Protein AF-A0A645JQE3-F1 (afdb_monomer_lite)

Organism: NCBI:txid1076179

Structure (mmCIF, N/CA/C/O backbone):
data_AF-A0A645JQE3-F1
#
_entry.id   AF-A0A645JQE3-F1
#
loop_
_atom_site.group_PDB
_atom_site.id
_atom_site.type_symbol
_atom_site.label_atom_id
_atom_site.label_alt_id
_atom_site.label_comp_id
_atom_site.label_asym_id
_atom_site.label_entity_id
_atom_site.label_seq_id
_atom_site.pdbx_PDB_ins_code
_atom_site.Cartn_x
_atom_site.Cartn_y
_atom_site.Cartn_z
_atom_site.occupancy
_atom_site.B_iso_or_equiv
_atom_site.auth_seq_id
_atom_site.auth_comp_id
_atom_site.auth_asym_id
_atom_site.auth_atom_id
_atom_site.pdbx_PDB_model_num
ATOM 1 N N . MET A 1 1 ? 0.935 -2.225 12.782 1.00 83.88 1 MET A N 1
ATOM 2 C CA . MET A 1 1 ? -0.542 -2.188 12.924 1.00 83.88 1 MET A CA 1
ATOM 3 C C . MET A 1 1 ? -1.095 -3.591 12.733 1.00 83.88 1 MET A C 1
ATOM 5 O O . MET A 1 1 ? -0.709 -4.260 11.789 1.00 83.88 1 MET A O 1
ATOM 9 N N . ALA A 1 2 ? -1.956 -4.064 13.631 1.00 85.88 2 ALA A N 1
ATOM 10 C CA . ALA A 1 2 ? -2.488 -5.420 13.536 1.00 85.88 2 ALA A CA 1
ATOM 11 C C . ALA A 1 2 ? -3.814 -5.443 12.760 1.00 85.88 2 ALA A C 1
ATOM 13 O O . ALA A 1 2 ? -4.751 -4.717 13.096 1.00 85.88 2 ALA A O 1
ATOM 14 N N . VAL A 1 3 ? -3.881 -6.294 11.736 1.00 93.81 3 VAL A N 1
ATOM 15 C CA . VAL A 1 3 ? -5.051 -6.467 10.868 1.00 93.81 3 VAL A CA 1
ATOM 16 C C . VAL A 1 3 ? -5.706 -7.822 11.133 1.00 93.81 3 VAL A C 1
ATOM 18 O O . VAL A 1 3 ? -5.024 -8.838 11.281 1.00 93.81 3 VAL A O 1
ATOM 21 N N . LYS A 1 4 ? -7.036 -7.845 11.203 1.00 95.50 4 LYS A N 1
ATOM 22 C CA . LYS A 1 4 ? -7.840 -9.059 11.381 1.00 95.50 4 LYS A CA 1
ATOM 23 C C . LYS A 1 4 ? -8.092 -9.732 10.037 1.00 95.50 4 LYS A C 1
ATOM 25 O O . LYS A 1 4 ? -7.727 -10.893 9.852 1.00 95.50 4 LYS A O 1
ATOM 30 N N . THR A 1 5 ? -8.642 -8.974 9.095 1.00 97.00 5 THR A N 1
ATOM 31 C CA . THR A 1 5 ? -9.026 -9.444 7.761 1.00 97.00 5 THR A CA 1
ATOM 32 C C . THR A 1 5 ? -8.384 -8.556 6.714 1.00 97.00 5 THR A C 1
ATOM 34 O O . THR A 1 5 ? -8.384 -7.337 6.865 1.00 97.00 5 THR A O 1
ATOM 37 N N . VAL A 1 6 ? -7.881 -9.167 5.647 1.00 97.62 6 VAL A N 1
ATOM 38 C CA . VAL A 1 6 ? -7.434 -8.481 4.438 1.00 97.62 6 VAL A CA 1
ATOM 39 C C . VAL A 1 6 ? -8.197 -9.086 3.271 1.00 97.62 6 VAL A C 1
ATOM 41 O O . VAL A 1 6 ? -8.206 -10.301 3.103 1.00 97.62 6 VAL A O 1
ATOM 44 N N . LEU A 1 7 ? -8.836 -8.237 2.475 1.00 97.94 7 LEU A N 1
ATOM 45 C CA . LEU A 1 7 ? -9.420 -8.607 1.196 1.00 97.94 7 LEU A CA 1
ATOM 46 C C . LEU A 1 7 ? -8.721 -7.802 0.110 1.00 97.94 7 LEU A C 1
ATOM 48 O O . LEU A 1 7 ? -8.724 -6.572 0.158 1.00 97.94 7 LEU A O 1
ATOM 52 N N . ILE A 1 8 ? -8.157 -8.496 -0.871 1.00 98.25 8 ILE A N 1
ATOM 53 C CA . ILE A 1 8 ? -7.578 -7.878 -2.059 1.00 98.25 8 ILE A CA 1
ATOM 54 C C . ILE A 1 8 ? -8.678 -7.772 -3.110 1.00 98.25 8 ILE A C 1
ATOM 56 O O . ILE A 1 8 ? -9.307 -8.770 -3.452 1.00 98.25 8 ILE A O 1
ATOM 60 N N . GLN A 1 9 ? -8.940 -6.555 -3.577 1.00 98.31 9 GLN A N 1
ATOM 61 C CA . GLN A 1 9 ? -9.931 -6.294 -4.623 1.00 98.31 9 GLN A CA 1
ATOM 62 C C . GLN A 1 9 ? -9.267 -6.100 -5.983 1.00 98.31 9 GLN A C 1
ATOM 64 O O . GLN A 1 9 ? -9.868 -6.416 -7.004 1.00 98.31 9 GLN A O 1
ATOM 69 N N . GLU A 1 10 ? -8.038 -5.587 -5.993 1.00 97.94 10 GLU A N 1
ATOM 70 C CA . GLU A 1 10 ? -7.287 -5.323 -7.212 1.00 97.94 10 GLU A CA 1
ATOM 71 C C . GLU A 1 10 ? -5.783 -5.458 -6.949 1.00 97.94 10 GLU A C 1
ATOM 73 O O . GLU A 1 10 ? -5.285 -5.005 -5.916 1.00 97.94 10 GLU A O 1
ATOM 78 N N . ASN A 1 11 ? -5.085 -6.076 -7.897 1.00 97.12 11 ASN A N 1
ATOM 79 C CA . ASN A 1 11 ? -3.634 -6.257 -7.964 1.00 97.12 11 ASN A CA 1
ATOM 80 C C . ASN A 1 11 ? -3.161 -5.801 -9.350 1.00 97.12 11 ASN A C 1
ATOM 82 O O . ASN A 1 11 ? -3.991 -5.699 -10.255 1.00 97.12 11 ASN A O 1
ATOM 86 N N . ALA A 1 12 ? -1.855 -5.566 -9.520 1.00 95.56 12 ALA A N 1
ATOM 87 C CA . ALA A 1 12 ? -1.278 -5.100 -10.785 1.00 95.56 12 ALA A CA 1
ATOM 88 C C . ALA A 1 12 ? -1.971 -3.850 -11.370 1.00 95.56 12 ALA A C 1
ATOM 90 O O . ALA A 1 12 ? -2.019 -3.661 -12.584 1.00 95.56 12 ALA A O 1
ATOM 91 N N . ALA A 1 13 ? -2.546 -3.002 -10.513 1.00 96.62 13 ALA A N 1
ATOM 92 C CA . ALA A 1 13 ? -3.282 -1.827 -10.947 1.00 96.62 13 ALA A CA 1
ATOM 93 C C . ALA A 1 13 ? -2.327 -0.686 -11.298 1.00 96.62 13 ALA A C 1
ATOM 95 O O . ALA A 1 13 ? -1.264 -0.543 -10.695 1.00 96.62 13 ALA A O 1
ATOM 96 N N . TRP A 1 14 ? -2.755 0.166 -12.225 1.00 95.38 14 TRP A N 1
ATOM 97 C CA . TRP A 1 14 ? -1.990 1.307 -12.717 1.00 95.38 14 TRP A CA 1
ATOM 98 C C . TRP A 1 14 ? -2.638 2.638 -12.337 1.00 95.38 14 TRP A C 1
ATOM 100 O O . TRP A 1 14 ? -3.866 2.768 -12.337 1.00 95.38 14 TRP A O 1
ATOM 110 N N . ALA A 1 15 ? -1.814 3.630 -12.003 1.00 93.56 15 ALA A N 1
ATOM 111 C CA . ALA A 1 15 ? -2.242 4.983 -11.676 1.00 93.56 15 ALA A CA 1
ATOM 112 C C . ALA A 1 15 ? -1.616 6.015 -12.625 1.00 93.56 15 ALA A C 1
ATOM 114 O O . ALA A 1 15 ? -0.434 6.335 -12.511 1.00 93.56 15 ALA A O 1
ATOM 115 N N . ASP A 1 16 ? -2.437 6.568 -13.523 1.00 89.31 16 ASP A N 1
ATOM 116 C CA . ASP A 1 16 ? -2.028 7.583 -14.507 1.00 89.31 16 ASP A CA 1
ATOM 117 C C . ASP A 1 16 ? -1.623 8.928 -13.882 1.00 89.31 16 ASP A C 1
ATOM 119 O O . ASP A 1 16 ? -0.932 9.730 -14.506 1.00 89.31 16 ASP A O 1
ATOM 123 N N . ASP A 1 17 ? -2.063 9.194 -12.652 1.00 86.75 17 ASP A N 1
ATOM 124 C CA . ASP A 1 17 ? -1.887 10.461 -11.939 1.00 86.75 17 ASP A CA 1
ATOM 125 C C . ASP A 1 17 ? -0.619 10.521 -11.069 1.00 86.75 17 ASP A C 1
ATOM 127 O O . ASP A 1 17 ? -0.357 11.537 -10.426 1.00 86.75 17 ASP A O 1
ATOM 131 N N . VAL A 1 18 ? 0.187 9.457 -11.057 1.00 86.00 18 VAL A N 1
ATOM 132 C CA . VAL A 1 18 ? 1.486 9.420 -10.373 1.00 86.00 18 VAL A CA 1
ATOM 133 C C . VAL A 1 18 ? 2.599 9.756 -11.369 1.00 86.00 18 VAL A C 1
ATOM 135 O O . VAL A 1 18 ? 2.613 9.263 -12.494 1.00 86.00 18 VAL A O 1
ATOM 138 N N . SER A 1 19 ? 3.547 10.605 -10.974 1.00 83.38 19 SER A N 1
ATOM 139 C CA . SER A 1 19 ? 4.735 10.908 -11.782 1.00 83.38 19 SER A CA 1
ATOM 140 C C . SER A 1 19 ? 5.817 9.862 -11.511 1.00 83.38 19 SER A C 1
ATOM 142 O O . SER A 1 19 ? 6.360 9.838 -10.412 1.00 83.38 19 SER A O 1
ATOM 144 N N . SER A 1 20 ? 6.089 8.992 -12.484 1.00 83.25 20 SER A N 1
ATOM 145 C CA . SER A 1 20 ? 7.175 7.999 -12.484 1.00 83.25 20 SER A CA 1
ATOM 146 C C . SER A 1 20 ? 7.417 7.529 -13.927 1.00 83.25 20 SER A C 1
ATOM 148 O O . SER A 1 20 ? 6.524 7.653 -14.776 1.00 83.25 20 SER A O 1
ATOM 150 N N . ASP A 1 21 ? 8.620 7.012 -14.182 1.00 82.69 21 ASP A N 1
ATOM 151 C CA . ASP A 1 21 ? 9.065 6.475 -15.472 1.00 82.69 21 ASP A CA 1
ATOM 152 C C . ASP A 1 21 ? 8.648 5.011 -15.707 1.00 82.69 21 ASP A C 1
ATOM 154 O O . ASP A 1 21 ? 8.919 4.453 -16.773 1.00 82.69 21 ASP A O 1
ATOM 158 N N . GLU A 1 22 ? 7.968 4.378 -14.744 1.00 86.12 22 GLU A N 1
ATOM 159 C CA . GLU A 1 22 ? 7.390 3.046 -14.931 1.00 86.12 22 GLU A CA 1
ATOM 160 C C . GLU A 1 22 ? 6.465 3.045 -16.156 1.00 86.12 22 GLU A C 1
ATOM 162 O O . GLU A 1 22 ? 5.693 3.993 -16.326 1.00 86.12 22 GLU A O 1
ATOM 167 N N . PRO A 1 23 ? 6.489 2.001 -17.000 1.00 87.19 23 PRO A N 1
ATOM 168 C CA . PRO A 1 23 ? 5.486 1.802 -18.037 1.00 87.19 23 PRO A CA 1
ATOM 169 C C . PRO A 1 23 ? 4.322 0.923 -17.518 1.00 87.19 23 PRO A C 1
ATOM 171 O O . PRO A 1 23 ? 4.550 0.093 -16.638 1.00 87.19 23 PRO A O 1
ATOM 174 N N . PRO A 1 24 ? 3.076 1.052 -18.027 1.00 88.06 24 PRO A N 1
ATOM 175 C CA . PRO A 1 24 ? 1.914 0.313 -17.508 1.00 88.06 24 PRO A CA 1
ATOM 176 C C . PRO A 1 24 ? 2.090 -1.208 -17.449 1.00 88.06 24 PRO A C 1
ATOM 178 O O . PRO A 1 24 ? 1.600 -1.864 -16.529 1.00 88.06 24 PRO A O 1
ATOM 181 N N . GLU A 1 25 ? 2.801 -1.775 -18.421 1.00 89.00 25 GLU A N 1
ATOM 182 C CA . GLU A 1 25 ? 3.095 -3.203 -18.495 1.00 89.00 25 GLU A CA 1
ATOM 183 C C . GLU A 1 25 ? 3.937 -3.719 -17.323 1.00 89.00 25 GLU A C 1
ATOM 185 O O . GLU A 1 25 ? 3.850 -4.901 -17.007 1.00 89.00 25 GLU A O 1
ATOM 190 N N . SER A 1 26 ? 4.700 -2.864 -16.632 1.00 88.12 26 SER A N 1
ATOM 191 C CA . SER A 1 26 ? 5.551 -3.288 -15.513 1.00 88.12 26 SER A CA 1
ATOM 192 C C . SER A 1 26 ? 4.751 -3.686 -14.269 1.00 88.12 26 SER A C 1
ATOM 194 O O . SER A 1 26 ? 5.299 -4.329 -13.368 1.00 88.12 26 SER A O 1
ATOM 196 N N . CYS A 1 27 ? 3.460 -3.335 -14.208 1.00 93.38 27 CYS A N 1
ATOM 197 C CA . CYS A 1 27 ? 2.607 -3.654 -13.070 1.00 93.38 27 CYS A CA 1
ATOM 198 C C . CYS A 1 27 ? 2.143 -5.105 -13.040 1.00 93.38 27 CYS A C 1
ATOM 200 O O . CYS A 1 27 ? 1.705 -5.541 -11.978 1.00 93.38 27 CYS A O 1
ATOM 202 N N . SER A 1 28 ? 2.252 -5.861 -14.144 1.00 92.25 28 SER A N 1
ATOM 203 C CA . SER A 1 28 ? 1.835 -7.274 -14.188 1.00 92.25 28 SER A CA 1
ATOM 204 C C . SER A 1 28 ? 2.507 -8.126 -13.117 1.00 92.25 28 SER A C 1
ATOM 206 O O . SER A 1 28 ? 1.920 -9.100 -12.648 1.00 92.25 28 SER A O 1
ATOM 208 N N . ASP A 1 29 ? 3.709 -7.723 -12.712 1.00 89.56 29 ASP A N 1
ATOM 209 C CA . ASP A 1 29 ? 4.540 -8.455 -11.765 1.00 89.56 29 ASP A CA 1
ATOM 210 C C . ASP A 1 29 ? 4.325 -7.957 -10.323 1.00 89.56 29 ASP A C 1
ATOM 212 O O . ASP A 1 29 ? 4.766 -8.592 -9.365 1.00 89.56 29 ASP A O 1
ATOM 216 N N . PHE A 1 30 ? 3.586 -6.853 -10.138 1.00 94.31 30 PHE A N 1
ATOM 217 C CA . PHE A 1 30 ? 3.200 -6.343 -8.823 1.00 94.31 30 PHE A CA 1
ATOM 218 C C . PHE A 1 30 ? 1.920 -7.020 -8.317 1.00 94.31 30 PHE A C 1
ATOM 220 O O . PHE A 1 30 ? 0.819 -6.455 -8.338 1.00 94.31 30 PHE A O 1
ATOM 227 N N . ILE A 1 31 ? 2.072 -8.256 -7.843 1.00 95.56 31 ILE A N 1
ATOM 228 C CA . ILE A 1 31 ? 0.985 -9.059 -7.283 1.00 95.56 31 ILE A CA 1
ATOM 229 C C . ILE A 1 31 ? 1.228 -9.268 -5.790 1.00 95.56 31 ILE A C 1
ATOM 231 O O . ILE A 1 31 ? 2.139 -9.993 -5.400 1.00 95.56 31 ILE A O 1
ATOM 235 N N . LEU A 1 32 ? 0.390 -8.663 -4.946 1.00 96.25 32 LEU A N 1
ATOM 236 C CA . LEU A 1 32 ? 0.406 -8.939 -3.512 1.00 96.25 32 LEU A CA 1
ATOM 237 C C . LEU A 1 32 ? -0.500 -10.127 -3.188 1.00 96.25 32 LEU A C 1
ATOM 239 O O . LEU A 1 32 ? -1.629 -10.221 -3.678 1.00 96.25 32 LEU A O 1
ATOM 243 N N . GLU A 1 33 ? -0.038 -10.993 -2.294 1.00 96.19 33 GLU A N 1
ATOM 244 C CA . GLU A 1 33 ? -0.877 -11.966 -1.607 1.00 96.19 33 GLU A CA 1
ATOM 245 C C . GLU A 1 33 ? -1.309 -11.429 -0.234 1.00 96.19 33 GLU A C 1
ATOM 247 O O . GLU A 1 33 ? -0.757 -10.468 0.309 1.00 96.19 33 GLU A O 1
ATOM 252 N N . GLU A 1 34 ? -2.292 -12.084 0.391 1.00 96.06 34 GLU A N 1
ATOM 253 C CA . GLU A 1 34 ? -2.783 -11.689 1.718 1.00 96.06 34 GLU A CA 1
ATOM 254 C C . GLU A 1 34 ? -1.649 -11.625 2.759 1.00 96.06 34 GLU A C 1
ATOM 256 O O . GLU A 1 34 ? -1.624 -10.732 3.611 1.00 96.06 34 GLU A O 1
ATOM 261 N N . LYS A 1 35 ? -0.682 -12.549 2.671 1.00 94.38 35 LYS A N 1
ATOM 262 C CA . LYS A 1 35 ? 0.480 -12.606 3.567 1.00 94.38 35 LYS A CA 1
ATOM 263 C C . LYS A 1 35 ? 1.363 -11.358 3.448 1.00 94.38 35 LYS A C 1
ATOM 26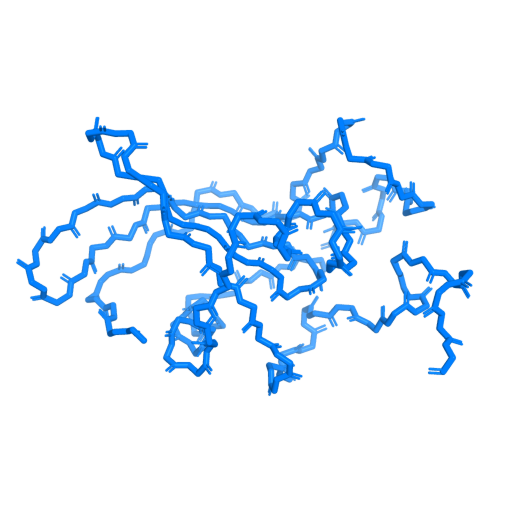5 O O . LYS A 1 35 ? 1.825 -10.861 4.473 1.00 94.38 35 LYS A O 1
ATOM 270 N N . ASP A 1 36 ? 1.537 -10.821 2.239 1.00 95.25 36 ASP A N 1
ATOM 271 C CA . ASP A 1 36 ? 2.377 -9.648 1.983 1.00 95.25 36 ASP A CA 1
ATOM 272 C C . ASP A 1 36 ? 1.738 -8.393 2.569 1.00 95.25 36 ASP A C 1
ATOM 274 O O . ASP A 1 36 ? 2.403 -7.600 3.233 1.00 95.25 36 ASP A O 1
ATOM 278 N N . VAL A 1 37 ? 0.422 -8.248 2.396 1.00 96.69 37 VAL A N 1
ATOM 279 C CA . VAL A 1 37 ? -0.349 -7.129 2.953 1.00 96.69 37 VAL A CA 1
ATOM 280 C C . VAL A 1 37 ? -0.365 -7.184 4.484 1.00 96.69 37 VAL A C 1
ATOM 282 O O . VAL A 1 37 ? -0.214 -6.161 5.155 1.00 96.69 37 VAL A O 1
ATOM 285 N N . ARG A 1 38 ? -0.519 -8.380 5.068 1.00 95.25 38 ARG A N 1
ATOM 286 C CA . ARG A 1 38 ? -0.457 -8.564 6.527 1.00 95.25 38 ARG A CA 1
ATOM 287 C C . ARG A 1 38 ? 0.918 -8.217 7.085 1.00 95.25 38 ARG A C 1
ATOM 289 O O . ARG A 1 38 ? 0.990 -7.501 8.085 1.00 95.25 38 ARG A O 1
ATOM 296 N N . GLU A 1 39 ? 1.985 -8.709 6.459 1.00 94.38 39 GLU A N 1
ATOM 297 C CA . GLU A 1 39 ? 3.350 -8.406 6.889 1.00 94.38 39 GLU A CA 1
ATOM 298 C C . GLU A 1 39 ? 3.651 -6.914 6.729 1.00 94.38 39 GLU A C 1
ATOM 300 O O . GLU A 1 39 ? 4.151 -6.302 7.672 1.00 94.38 39 GLU A O 1
ATOM 305 N N . PHE A 1 40 ? 3.229 -6.296 5.618 1.00 96.56 40 PHE A N 1
ATOM 306 C CA . PHE A 1 40 ? 3.321 -4.852 5.415 1.00 96.56 40 PHE A CA 1
ATOM 307 C C . PHE A 1 40 ? 2.723 -4.093 6.596 1.00 96.56 40 PHE A C 1
ATOM 309 O O . PHE A 1 40 ? 3.422 -3.326 7.251 1.00 96.56 40 PHE A O 1
ATOM 316 N N . PHE A 1 41 ? 1.454 -4.330 6.943 1.00 95.81 41 PHE A N 1
ATOM 317 C CA . PHE A 1 41 ? 0.836 -3.585 8.042 1.00 95.81 41 PHE A CA 1
ATOM 318 C C . PHE A 1 41 ? 1.468 -3.878 9.395 1.00 95.81 41 PHE A C 1
ATOM 320 O O . PHE A 1 41 ? 1.464 -3.002 10.262 1.00 95.81 41 PHE A O 1
ATOM 327 N N . LYS A 1 42 ? 2.024 -5.073 9.590 1.00 94.06 42 LYS A N 1
ATOM 328 C CA . LYS A 1 42 ? 2.700 -5.459 10.825 1.00 94.06 42 LYS A CA 1
ATOM 329 C C . LYS A 1 42 ? 4.003 -4.688 11.033 1.00 94.06 42 LYS A C 1
ATOM 331 O O . LYS A 1 42 ? 4.199 -4.200 12.146 1.00 94.06 42 LYS A O 1
ATOM 336 N N . VAL A 1 43 ? 4.838 -4.555 9.999 1.00 94.88 43 VAL A N 1
ATOM 337 C CA . VAL A 1 43 ? 6.202 -4.002 10.121 1.00 94.88 43 VAL A CA 1
ATOM 338 C C . VAL A 1 43 ? 6.347 -2.569 9.603 1.00 94.88 43 VAL A C 1
ATOM 340 O O . VAL A 1 43 ? 7.278 -1.873 9.998 1.00 94.88 43 VAL A O 1
ATOM 343 N N . ALA A 1 44 ? 5.422 -2.084 8.771 1.00 96.69 44 ALA A N 1
ATOM 344 C CA . ALA A 1 44 ? 5.465 -0.717 8.268 1.00 96.69 44 ALA A CA 1
ATOM 345 C C . ALA A 1 44 ? 5.375 0.305 9.407 1.00 96.69 44 ALA A C 1
ATOM 347 O O . ALA A 1 44 ? 4.537 0.212 10.316 1.00 96.69 44 ALA A O 1
ATOM 348 N N . ARG A 1 45 ? 6.194 1.353 9.301 1.00 96.44 45 ARG A N 1
ATOM 349 C CA . ARG A 1 45 ? 6.066 2.531 10.156 1.00 96.44 45 ARG A CA 1
ATOM 350 C C . ARG A 1 45 ? 4.921 3.407 9.663 1.00 96.44 45 ARG A C 1
ATOM 352 O O . ARG A 1 45 ? 4.595 3.419 8.475 1.00 96.44 45 ARG A O 1
ATOM 359 N N . LYS A 1 46 ? 4.348 4.200 10.569 1.00 97.00 46 LYS A N 1
ATOM 360 C CA . LYS A 1 46 ? 3.495 5.321 10.159 1.00 97.00 46 LYS A CA 1
ATOM 361 C C . LYS A 1 46 ? 4.361 6.3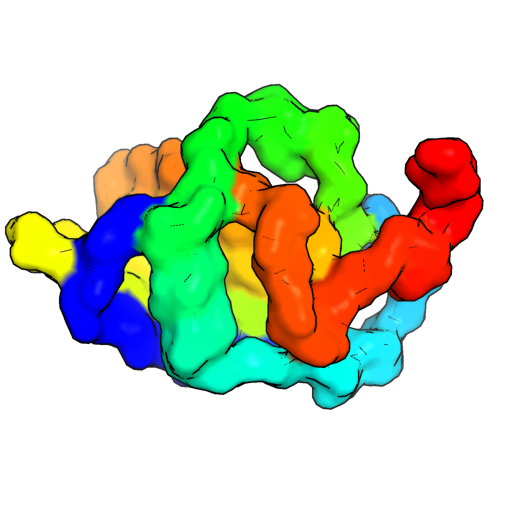72 9.459 1.00 97.00 46 LYS A C 1
ATOM 363 O O . LYS A 1 46 ? 5.476 6.654 9.900 1.00 97.00 46 LYS A O 1
ATOM 368 N N . ALA A 1 47 ? 3.834 6.927 8.380 1.00 96.81 47 ALA A N 1
ATOM 369 C CA . ALA A 1 47 ? 4.392 8.073 7.681 1.00 96.81 47 ALA A CA 1
ATOM 370 C C . ALA A 1 47 ? 3.491 9.291 7.906 1.00 96.81 47 ALA A C 1
ATOM 372 O O . ALA A 1 47 ? 2.301 9.165 8.215 1.00 96.81 47 ALA A O 1
ATOM 373 N N . THR A 1 48 ? 4.061 10.477 7.763 1.00 97.31 48 THR A N 1
ATOM 3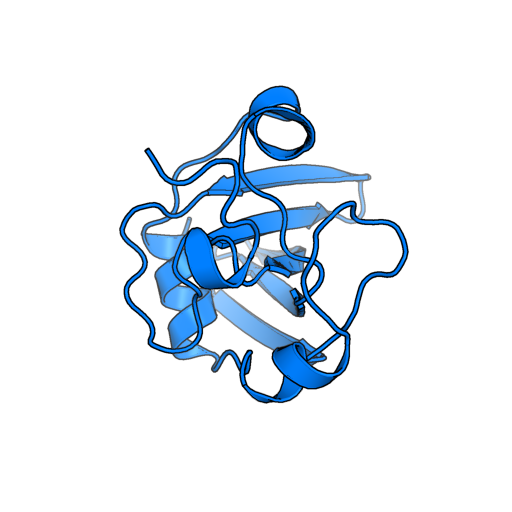74 C CA . THR A 1 48 ? 3.293 11.715 7.670 1.00 97.31 48 THR A CA 1
ATOM 375 C C . THR A 1 48 ? 2.673 11.863 6.280 1.00 97.31 48 THR A C 1
ATOM 377 O O . THR A 1 48 ? 3.059 11.194 5.321 1.00 97.31 48 THR A O 1
ATOM 380 N N . HIS A 1 49 ? 1.701 12.768 6.166 1.00 94.88 49 HIS A N 1
ATOM 381 C CA . HIS A 1 49 ? 1.116 13.144 4.879 1.00 94.88 49 HIS A CA 1
ATOM 382 C C . HIS A 1 49 ? 2.174 13.675 3.897 1.00 94.88 49 HIS A C 1
ATOM 384 O O . HIS A 1 49 ? 2.158 13.300 2.728 1.00 94.88 49 HIS A O 1
ATOM 390 N N . THR A 1 50 ? 3.103 14.507 4.385 1.00 94.94 50 THR A N 1
ATOM 391 C CA . THR A 1 50 ? 4.190 15.079 3.579 1.00 94.94 50 THR A CA 1
ATOM 392 C C . THR A 1 50 ? 5.136 13.997 3.080 1.00 94.94 50 THR A C 1
ATOM 394 O O . THR A 1 50 ? 5.323 13.890 1.873 1.00 94.94 50 THR A O 1
ATOM 397 N N . GLU A 1 51 ? 5.629 13.129 3.971 1.00 93.56 51 GLU A N 1
ATOM 398 C CA . GLU A 1 51 ? 6.505 12.025 3.563 1.00 93.56 51 GLU A CA 1
ATOM 399 C C . GLU A 1 51 ? 5.837 11.158 2.499 1.00 93.56 51 GLU A C 1
ATOM 401 O O . GLU A 1 51 ? 6.441 10.836 1.484 1.00 93.56 51 GLU A O 1
ATOM 406 N N . HIS A 1 52 ? 4.570 10.795 2.714 1.00 93.31 52 HIS A N 1
ATOM 407 C CA . HIS A 1 52 ? 3.863 9.915 1.797 1.00 93.31 52 HIS A CA 1
ATOM 408 C C . HIS A 1 52 ? 3.670 10.531 0.414 1.00 93.31 52 HIS A C 1
ATOM 410 O O . HIS A 1 52 ? 3.782 9.800 -0.558 1.00 93.31 52 HIS A O 1
ATOM 416 N N . ASN A 1 53 ? 3.373 11.828 0.312 1.00 89.50 53 ASN A N 1
ATOM 417 C CA . ASN A 1 53 ? 3.002 12.455 -0.960 1.00 89.50 53 ASN A CA 1
ATOM 418 C C . ASN A 1 53 ? 4.132 13.212 -1.663 1.00 89.50 53 ASN A C 1
ATOM 420 O O . ASN A 1 53 ? 3.959 13.565 -2.827 1.00 89.50 53 ASN A O 1
ATOM 424 N N . HIS A 1 54 ? 5.240 13.492 -0.978 1.00 88.00 54 HIS A N 1
ATOM 425 C CA . HIS A 1 54 ? 6.314 14.324 -1.520 1.00 88.00 54 HIS A CA 1
ATOM 426 C C . HIS A 1 54 ? 7.701 13.703 -1.376 1.00 88.00 54 HIS A C 1
ATOM 428 O O . HIS A 1 54 ? 8.473 13.770 -2.325 1.00 88.00 54 HIS A O 1
ATOM 434 N N . ASP A 1 55 ? 8.015 13.106 -0.224 1.00 90.25 55 ASP A N 1
ATOM 435 C CA . ASP A 1 55 ? 9.406 12.730 0.075 1.00 90.25 55 ASP A CA 1
ATOM 436 C C . ASP A 1 55 ? 9.721 11.275 -0.294 1.00 90.25 55 ASP A C 1
ATOM 438 O O . ASP A 1 55 ? 10.861 10.932 -0.595 1.00 90.25 55 ASP A O 1
ATOM 442 N N . LEU A 1 56 ? 8.720 10.394 -0.227 1.00 91.88 56 LEU A N 1
ATOM 443 C CA . LEU A 1 56 ? 8.873 8.979 -0.541 1.00 91.88 56 LEU A CA 1
ATOM 444 C C . LEU A 1 56 ? 8.634 8.717 -2.025 1.00 91.88 56 LEU A C 1
ATOM 446 O O . LEU A 1 56 ? 7.681 9.232 -2.613 1.00 91.88 56 LEU A O 1
ATOM 450 N N . LEU A 1 57 ? 9.451 7.821 -2.579 1.00 91.19 57 LEU A N 1
ATOM 451 C CA . LEU A 1 57 ? 9.326 7.350 -3.952 1.00 91.19 57 LEU A CA 1
ATOM 452 C C . LEU A 1 57 ? 7.908 6.848 -4.239 1.00 91.19 57 LEU A C 1
ATOM 454 O O . LEU A 1 57 ? 7.306 6.140 -3.428 1.00 91.19 57 LEU A O 1
ATOM 458 N N . MET A 1 58 ? 7.386 7.220 -5.405 1.00 91.06 58 MET A N 1
ATOM 459 C CA . MET A 1 58 ? 6.033 6.893 -5.824 1.00 91.06 58 MET A CA 1
ATOM 460 C C . MET A 1 58 ? 6.065 5.899 -6.971 1.00 91.06 58 MET A C 1
ATOM 462 O O . MET A 1 58 ? 6.664 6.187 -7.997 1.00 91.06 58 MET A O 1
ATOM 466 N N . SER A 1 59 ? 5.368 4.774 -6.818 1.00 93.50 59 SER A N 1
ATOM 467 C CA . SER A 1 59 ? 5.115 3.875 -7.941 1.00 93.50 59 SER A CA 1
ATOM 468 C C . SER A 1 59 ? 3.703 4.065 -8.485 1.00 93.50 59 SER A C 1
ATOM 470 O O . SER A 1 59 ? 2.746 4.303 -7.733 1.00 93.50 59 SER A O 1
ATOM 472 N N . ARG A 1 60 ? 3.576 3.948 -9.807 1.00 94.50 60 ARG A N 1
ATOM 473 C CA . ARG A 1 60 ? 2.292 3.873 -10.509 1.00 94.50 60 ARG A CA 1
ATOM 474 C C . ARG A 1 60 ? 1.606 2.530 -10.299 1.00 94.50 60 ARG A C 1
ATOM 476 O O . ARG A 1 60 ? 0.376 2.478 -10.342 1.00 94.50 60 ARG A O 1
ATOM 483 N N . CYS A 1 61 ? 2.374 1.477 -10.035 1.00 96.06 61 CYS A N 1
ATOM 484 C CA . CYS A 1 61 ? 1.872 0.136 -9.786 1.00 96.06 61 CYS A CA 1
ATOM 485 C C . CYS A 1 61 ? 1.373 -0.010 -8.350 1.00 96.06 61 CYS A C 1
ATOM 487 O O . CYS A 1 61 ? 2.098 0.242 -7.384 1.00 96.06 61 CYS A O 1
ATOM 489 N N . TYR A 1 62 ? 0.119 -0.431 -8.194 1.00 97.50 62 TYR A N 1
ATOM 490 C CA . TYR A 1 62 ? -0.492 -0.591 -6.882 1.00 97.50 62 TYR A CA 1
ATOM 491 C C . TYR A 1 62 ? -1.448 -1.779 -6.782 1.00 97.50 62 TYR A C 1
ATOM 493 O O . TYR A 1 62 ? -1.928 -2.341 -7.762 1.00 97.50 62 TYR A O 1
ATOM 501 N N . ALA A 1 63 ? -1.749 -2.124 -5.538 1.00 98.25 63 ALA A N 1
ATOM 502 C CA . ALA A 1 63 ? -2.765 -3.073 -5.136 1.00 98.25 63 ALA A CA 1
ATOM 503 C C . ALA A 1 63 ? -3.671 -2.390 -4.111 1.00 98.25 63 ALA A C 1
ATOM 505 O O . ALA A 1 63 ? -3.244 -1.485 -3.379 1.00 98.25 63 ALA A O 1
ATOM 506 N N . ARG A 1 64 ? -4.939 -2.789 -4.065 1.00 98.56 64 ARG A N 1
ATOM 507 C CA . ARG A 1 64 ? -5.910 -2.220 -3.128 1.00 98.56 64 ARG A CA 1
ATOM 508 C C . ARG A 1 64 ? -6.968 -3.216 -2.701 1.00 98.56 64 ARG A C 1
ATOM 510 O O . ARG A 1 64 ? -7.244 -4.214 -3.369 1.00 98.56 64 ARG A O 1
ATOM 517 N N . GLY A 1 65 ? -7.631 -2.876 -1.607 1.00 98.38 65 GLY A N 1
ATOM 518 C CA . GLY A 1 65 ? -8.821 -3.583 -1.179 1.00 98.38 65 GLY A CA 1
ATOM 519 C C . GLY A 1 65 ? -9.333 -3.113 0.168 1.00 98.38 65 GLY A C 1
ATOM 520 O O . GLY A 1 65 ? -9.191 -1.945 0.532 1.00 98.38 65 GLY A O 1
ATOM 521 N N . LEU A 1 66 ? -9.937 -4.038 0.906 1.00 98.38 66 LEU A N 1
ATOM 522 C CA . LEU A 1 66 ? -10.548 -3.788 2.207 1.00 98.38 66 LEU A CA 1
ATOM 523 C C . LEU A 1 66 ? -9.720 -4.408 3.328 1.00 98.38 66 LEU A C 1
ATOM 525 O O . LEU A 1 66 ? -9.112 -5.469 3.166 1.00 98.38 66 LEU A O 1
ATOM 529 N N . VAL A 1 67 ? -9.709 -3.745 4.478 1.00 97.94 67 VAL A N 1
ATOM 530 C CA . VAL A 1 67 ? -9.092 -4.248 5.703 1.00 97.94 67 VAL A CA 1
ATOM 531 C C . VAL A 1 67 ? -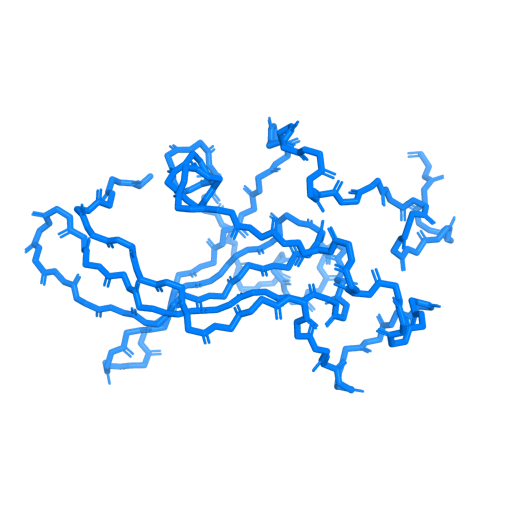10.057 -4.091 6.869 1.00 97.94 67 VAL A C 1
ATOM 533 O O . VAL A 1 67 ? -10.737 -3.074 6.986 1.00 97.94 67 VAL A O 1
ATOM 536 N N . ILE A 1 68 ? -10.081 -5.096 7.742 1.00 97.69 68 ILE A N 1
ATOM 537 C CA . ILE A 1 68 ? -10.705 -5.015 9.064 1.00 97.69 68 ILE A CA 1
ATOM 538 C C . ILE A 1 68 ? -9.579 -5.077 10.088 1.00 97.69 68 ILE A C 1
ATOM 540 O O . ILE A 1 68 ? -8.785 -6.024 10.086 1.00 97.69 68 ILE A O 1
ATOM 544 N N . LEU A 1 69 ? -9.486 -4.075 10.954 1.00 95.50 69 LEU A N 1
ATOM 545 C CA . LEU A 1 69 ? -8.496 -4.005 12.025 1.00 95.50 69 LEU A CA 1
ATOM 546 C C . LEU A 1 69 ? -8.915 -4.870 13.222 1.00 95.50 69 LEU A C 1
ATOM 548 O O . LEU A 1 69 ? -10.062 -5.307 13.330 1.00 95.50 69 LEU A O 1
ATOM 552 N N . LEU A 1 70 ? -7.983 -5.145 14.142 1.00 94.12 70 LEU A N 1
ATOM 553 C CA . LEU A 1 70 ? -8.301 -5.930 15.346 1.00 94.12 70 LEU A CA 1
ATOM 554 C C . LEU A 1 70 ? -9.355 -5.267 16.248 1.00 94.12 70 LEU A C 1
ATOM 556 O O . LEU A 1 70 ? -10.077 -5.983 16.937 1.00 94.12 70 LEU A O 1
ATOM 560 N N . ASP A 1 71 ? -9.457 -3.937 16.229 1.00 93.00 71 ASP A N 1
ATOM 561 C CA . ASP A 1 71 ? -10.472 -3.183 16.977 1.00 93.00 71 ASP A CA 1
ATOM 562 C C . ASP A 1 71 ? -11.856 -3.173 16.296 1.00 93.00 71 ASP A C 1
ATOM 564 O O . ASP A 1 71 ? -12.808 -2.628 16.847 1.00 93.00 71 ASP A O 1
ATOM 568 N N . GLY A 1 72 ? -11.982 -3.811 15.127 1.00 95.38 72 GLY A N 1
ATOM 569 C CA . GLY A 1 72 ? -13.211 -3.871 14.340 1.00 95.38 72 GLY A CA 1
ATOM 570 C C . GLY A 1 72 ? -13.380 -2.727 13.340 1.00 95.38 72 GLY A C 1
ATOM 571 O O . GLY A 1 72 ? -14.331 -2.766 12.566 1.00 95.38 72 GLY A O 1
ATOM 572 N N . SER A 1 73 ? -12.473 -1.746 13.310 1.00 95.12 73 SER A N 1
ATOM 573 C CA . SER A 1 73 ? -12.515 -0.663 12.326 1.00 95.12 73 SER A CA 1
ATOM 574 C C . SER A 1 73 ? -12.289 -1.197 10.915 1.00 95.12 73 SER A C 1
ATOM 576 O O . SER A 1 73 ? -11.414 -2.036 10.690 1.00 95.12 73 SER A O 1
ATOM 578 N N . GLU A 1 74 ? -13.035 -0.665 9.953 1.00 97.44 74 GLU A N 1
ATOM 579 C CA . GLU A 1 74 ? -12.943 -1.045 8.545 1.00 97.44 74 GLU A CA 1
ATOM 580 C C . GLU A 1 74 ? -12.396 0.111 7.710 1.00 97.44 74 GLU A C 1
ATOM 582 O O . GLU A 1 74 ? -12.726 1.274 7.947 1.00 97.44 74 GLU A O 1
ATOM 587 N N . GLY A 1 75 ? -11.573 -0.201 6.713 1.00 97.75 75 GLY A N 1
ATOM 588 C CA . GLY A 1 75 ? -11.013 0.807 5.821 1.00 97.75 75 GLY A CA 1
ATOM 589 C C . GLY A 1 75 ? -10.617 0.250 4.462 1.00 97.75 75 GLY A C 1
ATOM 590 O O . GLY A 1 75 ? -10.481 -0.960 4.270 1.00 97.75 75 GLY A O 1
ATOM 591 N N . PHE A 1 76 ? -10.403 1.163 3.520 1.00 98.50 76 PHE A N 1
ATOM 592 C CA . PHE A 1 76 ? -9.844 0.852 2.211 1.00 98.50 76 PHE A CA 1
ATOM 593 C C . PHE A 1 76 ? -8.341 1.040 2.253 1.00 98.50 76 PHE A C 1
ATOM 595 O O . PHE A 1 76 ? -7.866 2.136 2.557 1.00 98.50 76 PHE A O 1
ATOM 602 N N . TRP A 1 77 ? -7.592 -0.005 1.933 1.00 98.44 77 TRP A N 1
ATOM 603 C CA . TRP A 1 77 ? -6.146 0.086 1.840 1.00 98.44 77 TRP A CA 1
ATOM 604 C C . TRP A 1 77 ? -5.678 0.177 0.392 1.00 98.44 77 TRP A C 1
ATOM 606 O O . TRP A 1 77 ? -6.309 -0.350 -0.524 1.00 98.44 77 TRP A O 1
ATOM 616 N N . ARG A 1 78 ? -4.533 0.830 0.205 1.00 98.31 78 ARG A N 1
ATOM 617 C CA . ARG A 1 78 ? -3.743 0.804 -1.027 1.00 98.31 78 ARG A CA 1
ATOM 618 C C . ARG A 1 78 ? -2.274 0.683 -0.660 1.00 98.31 78 ARG A C 1
ATOM 620 O O . ARG A 1 78 ? -1.840 1.392 0.245 1.00 98.31 78 ARG A O 1
ATOM 627 N N . ILE A 1 79 ? -1.544 -0.180 -1.357 1.00 98.06 79 ILE A N 1
ATOM 628 C CA . ILE A 1 79 ? -0.088 -0.327 -1.261 1.00 98.06 79 ILE A CA 1
ATOM 629 C C . ILE A 1 79 ? 0.477 -0.236 -2.676 1.00 98.06 79 ILE A C 1
ATOM 631 O O . ILE A 1 79 ? -0.102 -0.815 -3.594 1.00 98.06 79 ILE A O 1
ATOM 635 N N . ASP A 1 80 ? 1.564 0.505 -2.860 1.00 96.88 80 ASP A N 1
ATOM 636 C CA . ASP A 1 80 ? 2.272 0.584 -4.138 1.00 96.88 80 ASP A CA 1
ATOM 637 C C . ASP A 1 80 ? 3.595 -0.194 -4.133 1.00 96.88 80 ASP A C 1
ATOM 639 O O . ASP A 1 80 ? 4.102 -0.602 -3.080 1.00 96.88 80 ASP A O 1
ATOM 643 N N . ARG A 1 81 ? 4.155 -0.404 -5.330 1.00 95.38 81 ARG A N 1
ATOM 644 C CA . ARG A 1 81 ? 5.420 -1.129 -5.530 1.00 95.38 81 ARG A CA 1
ATOM 645 C C . ARG A 1 81 ? 6.595 -0.489 -4.789 1.00 95.38 81 ARG A C 1
ATOM 647 O O . ARG A 1 81 ? 7.521 -1.194 -4.393 1.00 95.38 81 ARG A O 1
ATOM 654 N N . ALA A 1 82 ? 6.509 0.815 -4.518 1.00 94.56 82 ALA A N 1
ATOM 655 C CA . ALA A 1 82 ? 7.482 1.596 -3.758 1.00 94.56 82 ALA A CA 1
ATOM 656 C C . ALA A 1 82 ? 7.368 1.418 -2.232 1.00 94.56 82 ALA A C 1
ATOM 658 O O . ALA A 1 82 ? 8.013 2.145 -1.475 1.00 94.56 82 ALA A O 1
ATOM 659 N N . ARG A 1 83 ? 6.580 0.445 -1.750 1.00 95.88 83 ARG A N 1
ATOM 660 C CA . ARG A 1 83 ? 6.405 0.124 -0.320 1.00 95.88 83 ARG A CA 1
ATOM 661 C C . ARG A 1 83 ? 5.749 1.256 0.471 1.00 95.88 83 ARG A C 1
ATOM 663 O O . ARG A 1 83 ? 5.914 1.337 1.695 1.00 95.88 83 ARG A O 1
ATOM 670 N N . ARG A 1 84 ? 4.970 2.116 -0.186 1.00 96.75 84 ARG A N 1
ATOM 671 C CA . ARG A 1 84 ? 4.082 3.052 0.502 1.00 96.75 84 ARG A CA 1
ATOM 672 C C . ARG A 1 84 ? 2.703 2.442 0.620 1.00 96.75 84 ARG A C 1
ATOM 674 O O . ARG A 1 84 ? 2.232 1.735 -0.264 1.00 96.75 84 ARG A O 1
ATOM 681 N N . GLY A 1 85 ? 2.028 2.761 1.713 1.00 97.56 85 GLY A N 1
ATOM 682 C CA . GLY A 1 85 ? 0.668 2.311 1.939 1.00 97.56 85 GLY A CA 1
ATOM 683 C C . GLY A 1 85 ? -0.184 3.394 2.563 1.00 97.56 85 GLY A C 1
ATOM 684 O O . GLY A 1 85 ? 0.320 4.300 3.226 1.00 97.56 85 GLY A O 1
ATOM 685 N N . LYS A 1 86 ? -1.492 3.287 2.378 1.00 97.94 86 LYS A N 1
ATOM 686 C CA . LYS A 1 86 ? -2.460 4.097 3.110 1.00 97.94 86 LYS A CA 1
ATOM 687 C C . LYS A 1 86 ? -3.714 3.309 3.432 1.00 97.94 86 LYS A C 1
ATOM 689 O O . LYS A 1 86 ? -4.066 2.398 2.689 1.00 97.94 86 LYS A O 1
ATOM 694 N N . ILE A 1 87 ? -4.385 3.690 4.515 1.00 98.25 87 ILE A N 1
ATOM 695 C CA . ILE A 1 87 ? -5.748 3.259 4.837 1.00 98.25 87 ILE A CA 1
ATOM 696 C C . ILE A 1 87 ? -6.626 4.502 4.877 1.00 98.25 87 ILE A C 1
ATOM 698 O O . ILE A 1 87 ? -6.3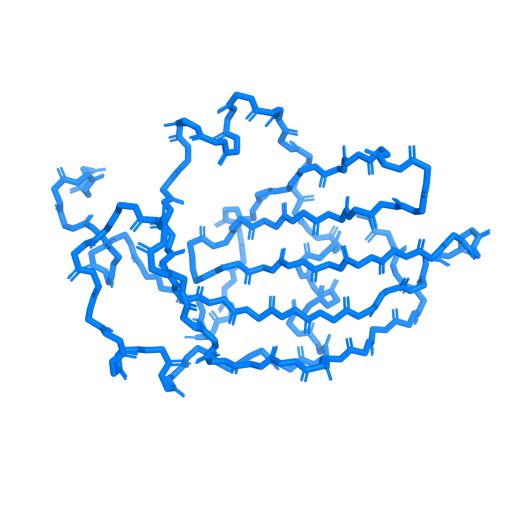10 5.443 5.600 1.00 98.25 87 ILE A O 1
ATOM 702 N N . VAL A 1 88 ? -7.713 4.492 4.111 1.00 98.19 88 VAL A N 1
ATOM 703 C CA . VAL A 1 88 ? -8.757 5.518 4.130 1.00 98.19 88 VAL A CA 1
ATOM 704 C C . VAL A 1 88 ? -9.975 4.948 4.845 1.00 98.19 88 VAL A C 1
ATOM 706 O O . VAL A 1 88 ? -10.516 3.918 4.434 1.00 98.19 88 VAL A O 1
ATOM 709 N N . PHE A 1 89 ? -10.402 5.613 5.912 1.00 97.88 89 PHE A N 1
ATOM 710 C CA . PHE A 1 89 ? -11.576 5.226 6.691 1.00 97.88 89 PHE A CA 1
ATOM 711 C C . PHE A 1 89 ? -12.848 5.929 6.184 1.00 97.88 89 PHE A C 1
ATOM 713 O O . PHE A 1 89 ? -12.760 6.947 5.489 1.00 97.88 89 PHE A O 1
ATOM 720 N N . PRO A 1 90 ? -14.049 5.429 6.536 1.00 96.75 90 PRO A N 1
ATOM 721 C CA . PRO A 1 90 ? -15.320 6.041 6.131 1.00 96.75 90 PRO A CA 1
ATOM 722 C C . PRO A 1 90 ? -15.496 7.504 6.567 1.00 96.75 90 PRO A C 1
ATOM 724 O O . PRO A 1 90 ? -16.168 8.276 5.885 1.00 96.75 90 PRO A O 1
ATOM 727 N N . ASP A 1 91 ? -14.867 7.908 7.673 1.00 96.19 91 ASP A N 1
ATOM 728 C CA . ASP A 1 91 ? -14.859 9.289 8.177 1.00 96.19 91 ASP A CA 1
ATOM 729 C C . ASP A 1 91 ? -13.876 10.211 7.429 1.00 96.19 91 ASP A C 1
ATOM 731 O O . ASP A 1 91 ? -13.731 11.383 7.780 1.00 96.19 91 ASP A O 1
ATOM 735 N N . LYS A 1 92 ? -13.233 9.695 6.372 1.00 95.75 92 LYS A N 1
ATOM 736 C CA . LYS A 1 92 ? -12.199 10.348 5.556 1.00 95.75 92 LYS A CA 1
ATOM 737 C C . LYS A 1 92 ? -10.870 10.562 6.275 1.00 95.75 92 LYS A C 1
ATOM 739 O O . LYS A 1 92 ? -9.978 11.184 5.695 1.00 95.75 92 LYS A O 1
ATOM 744 N N . SER A 1 93 ? -10.698 10.047 7.491 1.00 96.88 93 SER A N 1
ATOM 745 C CA . SER A 1 93 ? -9.372 9.986 8.095 1.00 96.88 93 SER A CA 1
ATOM 746 C C . SER A 1 93 ? -8.477 9.047 7.280 1.00 96.88 93 SER A C 1
ATOM 748 O O . SER A 1 93 ? -8.930 8.054 6.700 1.00 96.88 93 SER A O 1
ATOM 750 N N . VAL A 1 94 ? -7.193 9.399 7.187 1.00 97.75 94 VAL A N 1
ATOM 751 C CA . VAL A 1 94 ? -6.206 8.635 6.421 1.00 97.75 94 VAL A CA 1
ATOM 752 C C . VAL A 1 94 ? -5.008 8.339 7.302 1.00 97.75 94 VAL A C 1
ATOM 754 O O . VAL A 1 94 ? -4.464 9.229 7.955 1.00 97.75 94 VAL A O 1
ATOM 757 N N . LEU A 1 95 ? -4.577 7.084 7.294 1.00 97.56 95 LEU A N 1
ATOM 758 C CA . LEU A 1 95 ? -3.290 6.684 7.843 1.00 97.56 95 LEU A CA 1
ATOM 759 C C . LEU A 1 95 ? -2.334 6.393 6.702 1.00 97.56 95 LEU A C 1
ATOM 761 O O . LEU A 1 95 ? -2.680 5.638 5.798 1.00 97.56 95 LEU A O 1
ATOM 765 N N . PHE A 1 96 ? -1.134 6.959 6.777 1.00 98.06 96 PHE A N 1
ATOM 766 C CA . PHE A 1 96 ? -0.063 6.722 5.820 1.00 98.06 96 PHE A CA 1
ATOM 767 C C . PHE A 1 96 ? 1.002 5.817 6.428 1.00 98.06 96 PHE A C 1
ATOM 769 O O . PHE A 1 96 ? 1.279 5.867 7.631 1.00 98.06 96 PHE A O 1
ATOM 776 N N . PHE A 1 97 ? 1.603 4.993 5.583 1.00 97.75 97 PHE A N 1
ATOM 777 C CA . PHE A 1 97 ? 2.571 3.980 5.962 1.00 97.75 97 PHE A CA 1
ATOM 778 C C . PHE A 1 97 ? 3.714 3.923 4.958 1.00 97.75 97 PHE A C 1
ATOM 780 O O . PHE A 1 97 ? 3.536 4.208 3.771 1.00 97.75 97 PHE A O 1
ATOM 787 N N . PHE A 1 98 ? 4.871 3.495 5.449 1.00 97.31 98 PHE A N 1
ATOM 788 C CA . PHE A 1 98 ? 6.023 3.156 4.629 1.00 97.31 98 PHE A CA 1
ATOM 789 C C . PHE A 1 98 ? 6.763 1.964 5.232 1.00 97.31 98 PHE A C 1
ATOM 791 O O . PHE A 1 98 ? 6.916 1.879 6.454 1.00 97.31 98 PHE A O 1
ATOM 798 N N . CYS A 1 99 ? 7.223 1.051 4.382 1.00 95.56 99 CYS A N 1
ATOM 799 C CA . CYS A 1 99 ? 7.867 -0.181 4.811 1.00 95.56 99 CYS A CA 1
ATOM 800 C C . CYS A 1 99 ? 9.254 -0.355 4.182 1.00 95.56 99 CYS A C 1
ATOM 802 O O . CYS A 1 99 ? 9.415 -1.095 3.217 1.00 95.56 99 CYS A O 1
ATOM 804 N N . ALA A 1 100 ? 10.275 0.287 4.753 1.00 91.00 100 ALA A N 1
ATOM 805 C CA . ALA A 1 100 ? 11.657 0.134 4.283 1.00 91.00 100 ALA A CA 1
ATOM 806 C C . ALA A 1 100 ? 12.160 -1.321 4.370 1.00 91.00 100 ALA A C 1
ATOM 808 O O . ALA A 1 100 ? 12.954 -1.758 3.543 1.00 91.00 100 ALA A O 1
ATOM 809 N N . GLU A 1 101 ? 11.673 -2.073 5.360 1.00 88.31 101 GLU A N 1
ATOM 810 C CA . GLU A 1 101 ? 12.114 -3.438 5.663 1.00 88.31 101 GLU A CA 1
ATOM 811 C C . GLU A 1 101 ? 11.285 -4.526 4.964 1.00 88.31 101 GLU A C 1
ATOM 813 O O . GLU A 1 101 ? 11.563 -5.710 5.146 1.00 88.31 101 GLU A O 1
ATOM 818 N N . CYS A 1 102 ? 10.273 -4.159 4.171 1.00 89.50 102 CYS A N 1
ATOM 819 C CA . CYS A 1 102 ? 9.486 -5.128 3.412 1.00 89.50 102 CYS A CA 1
ATOM 820 C C . CYS A 1 102 ? 10.350 -5.764 2.318 1.00 89.50 102 CYS A C 1
ATOM 822 O O . CYS A 1 102 ? 10.901 -5.054 1.480 1.00 89.50 102 CYS A O 1
ATOM 824 N N . ARG A 1 103 ? 10.446 -7.101 2.330 1.00 79.81 103 ARG A N 1
ATOM 825 C CA . ARG A 1 103 ? 11.299 -7.897 1.422 1.00 79.81 103 ARG A CA 1
ATOM 826 C C . ARG A 1 103 ? 10.532 -8.863 0.516 1.00 79.81 103 ARG A C 1
ATOM 828 O O . ARG A 1 103 ? 11.127 -9.805 0.008 1.00 79.81 103 ARG A O 1
ATOM 835 N N . SER A 1 104 ? 9.215 -8.700 0.382 1.00 84.00 104 SER A N 1
ATOM 836 C CA . SER A 1 104 ? 8.457 -9.495 -0.593 1.00 84.00 104 SER A CA 1
ATOM 837 C C . SER A 1 104 ? 8.986 -9.206 -1.997 1.00 84.00 104 SER A C 1
ATOM 839 O O . SER A 1 104 ? 9.229 -8.042 -2.311 1.00 84.00 104 SER A O 1
ATOM 841 N N . GLU A 1 105 ? 9.138 -10.244 -2.822 1.00 81.19 105 GLU A N 1
ATOM 842 C CA . GLU A 1 105 ? 9.615 -10.128 -4.210 1.00 81.19 105 GLU A CA 1
ATOM 843 C C . GLU A 1 105 ? 8.689 -9.270 -5.082 1.00 81.19 105 GLU A C 1
ATOM 845 O O . GLU A 1 105 ? 9.109 -8.772 -6.118 1.00 81.19 105 GLU A O 1
ATOM 850 N N . ALA A 1 106 ? 7.441 -9.055 -4.651 1.00 81.62 106 ALA A N 1
ATOM 851 C CA . ALA A 1 106 ? 6.529 -8.148 -5.331 1.00 81.62 106 ALA A CA 1
ATOM 852 C C . ALA A 1 106 ? 7.014 -6.685 -5.287 1.00 81.62 106 ALA A C 1
ATOM 854 O O . ALA A 1 106 ? 6.741 -5.921 -6.207 1.00 81.62 106 ALA A O 1
ATOM 855 N N . TYR A 1 107 ? 7.715 -6.255 -4.233 1.00 85.69 107 TYR A N 1
ATOM 856 C CA . TYR A 1 107 ? 8.167 -4.866 -4.128 1.00 85.69 107 TYR A CA 1
ATOM 857 C C . TYR A 1 107 ? 9.362 -4.595 -5.042 1.00 85.69 107 TYR A C 1
ATOM 859 O O . TYR A 1 107 ? 10.267 -5.415 -5.150 1.00 85.69 107 TYR A O 1
ATOM 867 N N . GLY A 1 108 ? 9.365 -3.419 -5.666 1.00 76.44 108 GLY A N 1
ATOM 868 C CA . GLY A 1 108 ? 10.441 -2.986 -6.554 1.00 76.44 108 GLY A CA 1
ATOM 869 C C . GLY A 1 108 ? 11.597 -2.345 -5.791 1.00 76.44 108 GLY A C 1
ATOM 870 O O . GLY A 1 108 ? 11.415 -1.759 -4.713 1.00 76.44 108 GLY A O 1
ATOM 871 N N . GLU A 1 109 ? 12.787 -2.429 -6.374 1.00 77.56 109 GLU A N 1
ATOM 872 C CA . GLU A 1 109 ? 13.922 -1.596 -5.996 1.00 77.56 109 GLU A CA 1
ATOM 873 C C . GLU A 1 109 ? 13.740 -0.162 -6.518 1.00 77.56 109 GLU A C 1
ATOM 875 O O . GLU A 1 109 ? 12.857 0.121 -7.327 1.00 77.56 109 GLU A O 1
ATOM 880 N N . ALA A 1 110 ? 14.563 0.781 -6.044 1.00 71.12 110 ALA A N 1
ATOM 881 C CA . ALA A 1 110 ? 14.454 2.183 -6.462 1.00 71.12 110 ALA A CA 1
ATOM 882 C C . ALA A 1 110 ? 14.563 2.333 -7.991 1.00 71.12 110 ALA A C 1
ATOM 884 O O . ALA A 1 110 ? 13.733 3.004 -8.597 1.00 71.12 110 ALA A O 1
ATOM 885 N N . CYS A 1 111 ? 15.504 1.623 -8.621 1.00 72.06 111 CYS A N 1
ATOM 886 C CA . CYS A 1 111 ? 15.690 1.634 -10.073 1.00 72.06 111 CYS A CA 1
ATOM 887 C C . CYS A 1 111 ? 14.565 0.949 -10.867 1.00 72.06 111 CYS A C 1
ATOM 889 O O . CYS A 1 111 ? 14.461 1.177 -12.067 1.00 72.06 111 CYS A O 1
ATOM 891 N N . ASP A 1 112 ? 13.706 0.146 -10.234 1.00 70.94 112 ASP A N 1
ATOM 892 C CA . ASP A 1 112 ? 12.529 -0.410 -10.917 1.00 70.94 112 ASP A CA 1
ATOM 893 C C . ASP A 1 112 ? 11.410 0.634 -11.075 1.00 70.94 112 ASP A C 1
ATOM 895 O O . ASP A 1 112 ? 10.453 0.403 -11.812 1.00 70.94 112 ASP A O 1
ATOM 899 N N . ILE A 1 113 ? 11.507 1.760 -10.355 1.00 73.56 113 ILE A N 1
ATOM 900 C CA . ILE A 1 113 ? 10.431 2.746 -10.190 1.00 73.56 113 ILE A CA 1
ATOM 901 C C . ILE A 1 113 ? 10.864 4.140 -10.673 1.00 73.56 113 ILE A C 1
ATOM 903 O O . ILE A 1 113 ? 10.106 4.816 -11.371 1.00 73.56 113 ILE A O 1
ATOM 907 N N . ASP A 1 114 ? 12.069 4.575 -10.292 1.00 75.62 114 ASP A N 1
ATOM 908 C CA . ASP A 1 114 ? 12.716 5.804 -10.759 1.00 75.62 114 ASP A CA 1
ATOM 909 C C . ASP A 1 114 ? 14.239 5.732 -10.529 1.00 75.62 114 ASP A C 1
ATOM 911 O O . ASP A 1 114 ? 14.741 5.885 -9.410 1.00 75.62 114 ASP A O 1
ATOM 915 N N . CYS A 1 115 ? 14.995 5.509 -11.606 1.00 65.62 115 CYS A N 1
ATOM 916 C CA . CYS A 1 115 ? 16.457 5.418 -11.565 1.00 65.62 115 CYS A CA 1
ATOM 917 C C . CYS A 1 115 ? 17.153 6.739 -11.202 1.00 65.62 115 CYS A C 1
ATOM 919 O O . CYS A 1 115 ? 18.333 6.715 -10.858 1.00 65.62 115 CYS A O 1
ATOM 921 N N . ILE A 1 116 ? 16.479 7.889 -11.310 1.00 57.62 116 ILE A N 1
ATOM 922 C CA . ILE A 1 116 ? 17.103 9.209 -11.116 1.00 57.62 116 ILE A CA 1
ATOM 923 C C . ILE A 1 116 ? 17.343 9.496 -9.624 1.00 57.62 116 ILE A C 1
ATOM 925 O O . ILE A 1 116 ? 18.206 10.302 -9.282 1.00 57.62 116 ILE A O 1
ATOM 929 N N . HIS A 1 117 ? 16.626 8.805 -8.734 1.00 52.41 117 HIS A N 1
ATOM 930 C CA . HIS A 1 117 ? 16.703 8.980 -7.280 1.00 52.41 117 HIS A CA 1
ATOM 931 C C . HIS A 1 117 ? 17.379 7.811 -6.539 1.00 52.41 117 HIS A C 1
ATOM 933 O O . HIS A 1 117 ? 17.264 7.708 -5.316 1.00 52.41 117 HIS A O 1
ATOM 939 N N . ALA A 1 118 ? 18.066 6.920 -7.260 1.00 49.56 118 ALA A N 1
ATOM 940 C CA . ALA A 1 118 ? 18.808 5.803 -6.684 1.00 49.56 118 ALA A CA 1
ATOM 941 C C . ALA A 1 118 ? 20.268 6.203 -6.390 1.00 49.56 118 ALA A C 1
ATOM 943 O O . ALA A 1 118 ? 21.156 5.938 -7.198 1.00 49.56 118 ALA A O 1
ATOM 944 N N . ASP A 1 119 ? 20.499 6.842 -5.240 1.00 48.00 119 ASP A N 1
ATOM 945 C CA . ASP A 1 119 ? 21.837 7.103 -4.674 1.00 48.00 119 ASP A CA 1
ATOM 946 C C . ASP A 1 119 ? 22.137 6.186 -3.474 1.00 48.00 119 ASP A C 1
ATOM 948 O O . ASP A 1 119 ? 21.294 6.112 -2.544 1.00 48.00 119 ASP A O 1
#

Secondary structure (DSSP, 8-state):
--EEEEEEEEEEEE-TTS--S--GGGGGG----HHHHHHHHHHPEEE-HHIIIIIS---SEEEEEEEEETTS-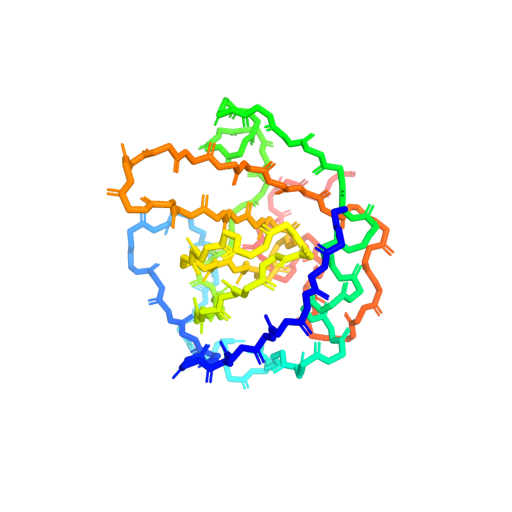EEEEEEETTSEEEEE-TTS-EEEEE-TT---TTSPPGGGT-GGG--

Radius of gyration: 13.48 Å; chains: 1; bounding box: 37×28×36 Å

Sequence (119 aa):
MAVKTVLIQENAAWADDVSSDEPPESCSDFILEEKDVREFFKVARKATHTEHNHDLLMSRCYARGLVILLDGSEGFWRIDRARRGKIVFPDKSVLFFFCAECRSEAYGEACDIDCIHAD

Foldseek 3Di:
DAFDDDDWPDFLAFDPPDDWPADSVLSVLLGDDPVLVRVLVVAWDWDDPCCQPPVAADARHKTKDWTQGPVRFIFIKMAGLSQKIWTQGPVRDMIITGHPPRDPPSHDDCVNIHPVPDD

pLDDT: mean 91.01, std 10.09, range [48.0, 98.56]